Protein AF-A0A1M7UYI0-F1 (afdb_monomer_lite)

Foldseek 3Di:
DVV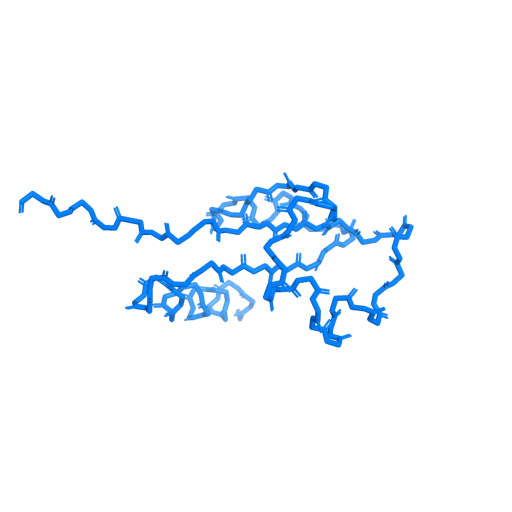VVLVVVLVVLQVVLHKDKDKDQPCQVVCVVVQKDFDQLVPDDPVVNPDPRNVVDDNVRITMIMHHHPPPDPD

Organism: NCBI:txid1861

Radius of gyration: 12.6 Å; chains: 1; bounding box: 30×39×26 Å

pLDDT: mean 77.21, std 11.69, range [40.47, 90.19]

Structure (mmCIF, N/CA/C/O backbone):
data_AF-A0A1M7UYI0-F1
#
_entry.id   AF-A0A1M7UYI0-F1
#
loop_
_atom_site.group_PDB
_atom_site.id
_atom_site.type_symbol
_atom_site.label_atom_id
_atom_site.label_alt_id
_atom_site.label_comp_id
_atom_site.label_asym_id
_atom_site.label_entity_id
_atom_site.label_seq_id
_atom_site.pdbx_PDB_ins_code
_atom_site.Cartn_x
_atom_site.Cartn_y
_atom_site.Cartn_z
_atom_site.occupancy
_atom_site.B_iso_or_equiv
_atom_site.auth_seq_id
_atom_site.auth_comp_id
_atom_site.auth_asym_id
_atom_site.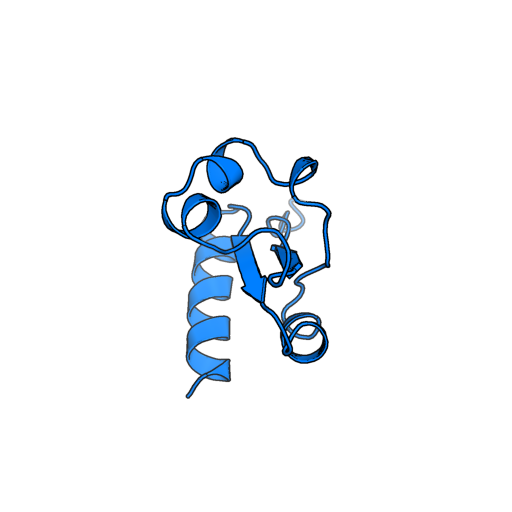auth_atom_id
_atom_site.pdbx_PDB_model_num
ATOM 1 N N . MET A 1 1 ? 18.165 -3.415 -4.266 1.00 68.94 1 MET A N 1
ATOM 2 C CA . MET A 1 1 ? 17.929 -2.548 -3.089 1.00 68.94 1 MET A CA 1
ATOM 3 C C . MET A 1 1 ? 16.446 -2.450 -2.737 1.00 68.94 1 MET A C 1
ATOM 5 O O . MET A 1 1 ? 16.086 -2.954 -1.685 1.00 68.94 1 MET A O 1
ATOM 9 N N . GLY A 1 2 ? 15.568 -1.924 -3.605 1.00 79.12 2 GLY A N 1
ATOM 10 C CA . GLY A 1 2 ? 14.137 -1.746 -3.273 1.00 79.12 2 GLY A CA 1
ATOM 11 C C . GLY A 1 2 ? 13.406 -3.013 -2.798 1.00 79.12 2 GLY A C 1
ATOM 12 O O . GLY A 1 2 ? 12.726 -2.983 -1.781 1.00 79.12 2 GLY A O 1
ATOM 13 N N . ALA A 1 3 ? 13.610 -4.155 -3.462 1.00 83.38 3 ALA A N 1
ATOM 14 C CA . ALA A 1 3 ? 13.014 -5.427 -3.034 1.00 83.38 3 ALA A CA 1
ATOM 15 C C . ALA A 1 3 ? 13.478 -5.893 -1.638 1.00 83.38 3 ALA A C 1
ATOM 17 O O . ALA A 1 3 ? 12.688 -6.467 -0.899 1.00 83.38 3 ALA A O 1
ATOM 18 N N . ALA A 1 4 ? 14.733 -5.622 -1.265 1.00 85.06 4 ALA A N 1
ATOM 19 C CA . ALA A 1 4 ? 15.275 -6.005 0.038 1.00 85.06 4 ALA A CA 1
ATOM 20 C C . ALA A 1 4 ? 14.694 -5.141 1.168 1.00 85.06 4 ALA A C 1
ATOM 22 O O . ALA A 1 4 ? 14.388 -5.660 2.236 1.00 85.06 4 ALA A O 1
ATOM 23 N N . LEU A 1 5 ? 14.482 -3.845 0.912 1.00 85.25 5 LEU A N 1
ATOM 24 C CA . LEU A 1 5 ? 13.820 -2.948 1.861 1.00 85.25 5 LEU A CA 1
ATOM 25 C C . LEU A 1 5 ? 12.364 -3.352 2.093 1.00 85.25 5 LEU A C 1
ATOM 27 O O . LEU A 1 5 ? 11.927 -3.408 3.237 1.00 85.25 5 LEU A O 1
ATOM 31 N N . ILE A 1 6 ? 11.641 -3.696 1.026 1.00 87.25 6 ILE A N 1
ATOM 32 C CA . ILE A 1 6 ? 10.256 -4.165 1.147 1.00 87.25 6 ILE A CA 1
ATOM 33 C C . ILE A 1 6 ? 10.213 -5.478 1.917 1.00 87.25 6 ILE A C 1
ATOM 35 O O . ILE A 1 6 ? 9.433 -5.583 2.851 1.00 87.25 6 ILE A O 1
ATOM 39 N N . ALA A 1 7 ? 11.090 -6.435 1.600 1.00 85.88 7 ALA A N 1
ATOM 40 C CA . ALA A 1 7 ? 11.164 -7.699 2.327 1.00 85.88 7 ALA A CA 1
ATOM 41 C C . ALA A 1 7 ? 11.462 -7.500 3.825 1.00 85.88 7 ALA A C 1
ATOM 43 O O . ALA A 1 7 ? 10.856 -8.161 4.667 1.00 85.88 7 ALA A O 1
ATOM 44 N N . ALA A 1 8 ? 12.360 -6.572 4.169 1.00 85.94 8 ALA A N 1
ATOM 45 C CA . ALA A 1 8 ? 12.662 -6.242 5.558 1.00 85.94 8 ALA A CA 1
ATOM 46 C C . ALA A 1 8 ? 11.468 -5.580 6.270 1.00 85.94 8 ALA A C 1
ATOM 48 O O . ALA A 1 8 ? 11.138 -5.966 7.391 1.00 85.94 8 ALA A O 1
ATOM 49 N N . ALA A 1 9 ? 10.800 -4.627 5.613 1.00 85.38 9 ALA A N 1
ATOM 50 C CA . ALA A 1 9 ? 9.625 -3.948 6.154 1.00 85.38 9 ALA A CA 1
ATOM 51 C C . ALA A 1 9 ? 8.455 -4.921 6.354 1.00 85.38 9 ALA A C 1
ATOM 53 O O . ALA A 1 9 ? 7.868 -4.959 7.434 1.00 85.38 9 ALA A O 1
ATOM 54 N N . THR A 1 10 ? 8.170 -5.770 5.364 1.00 84.69 10 THR A N 1
ATOM 55 C CA . THR A 1 10 ? 7.112 -6.778 5.478 1.00 84.69 10 THR A CA 1
ATOM 56 C C . THR A 1 10 ? 7.449 -7.838 6.520 1.00 84.69 10 THR A C 1
ATOM 58 O O . THR A 1 10 ? 6.596 -8.213 7.310 1.00 84.69 10 THR A O 1
ATOM 61 N N . GLY A 1 11 ? 8.713 -8.264 6.614 1.00 85.94 11 GLY A N 1
ATOM 62 C CA . GLY A 1 11 ? 9.139 -9.199 7.658 1.00 85.94 11 GLY A CA 1
ATOM 63 C C . GLY A 1 11 ? 8.998 -8.629 9.076 1.00 85.94 11 GLY A C 1
ATOM 64 O O . GLY A 1 11 ? 8.813 -9.386 10.030 1.00 85.94 11 GLY A O 1
ATOM 65 N N . HIS A 1 12 ? 9.062 -7.304 9.235 1.00 84.31 12 HIS A N 1
ATOM 66 C CA . HIS A 1 12 ? 8.773 -6.646 10.507 1.00 84.31 12 HIS A CA 1
ATOM 67 C C . HIS A 1 12 ? 7.272 -6.657 10.831 1.00 84.31 12 HIS A C 1
ATOM 69 O O . HIS A 1 12 ? 6.913 -7.015 11.952 1.00 84.31 12 HIS A O 1
ATOM 75 N N . THR A 1 13 ? 6.409 -6.320 9.863 1.00 84.31 13 THR A N 1
ATOM 76 C CA . THR A 1 13 ? 4.944 -6.323 10.046 1.00 84.31 13 THR A CA 1
ATOM 77 C C . THR A 1 13 ? 4.390 -7.726 10.280 1.00 84.31 13 THR A C 1
ATOM 79 O O . THR A 1 13 ? 3.522 -7.911 11.128 1.00 84.31 13 THR A O 1
ATOM 82 N N . ASP A 1 14 ? 4.945 -8.731 9.598 1.00 84.94 14 ASP A N 1
ATOM 83 C CA . ASP A 1 14 ? 4.562 -10.134 9.780 1.00 84.94 14 ASP A CA 1
ATOM 84 C C . ASP A 1 14 ? 4.879 -10.601 11.210 1.00 84.94 14 ASP A C 1
ATOM 86 O O . ASP A 1 14 ? 4.053 -11.220 11.875 1.00 84.94 14 ASP A O 1
ATOM 90 N N . ARG A 1 15 ? 6.057 -10.238 11.738 1.00 84.19 15 ARG A N 1
ATOM 91 C CA . ARG A 1 15 ? 6.466 -10.606 13.103 1.00 84.19 15 ARG A CA 1
ATOM 92 C C . ARG A 1 15 ? 5.624 -9.926 14.181 1.00 84.19 15 ARG A C 1
ATOM 94 O O . ARG A 1 15 ? 5.427 -10.508 15.245 1.00 84.19 15 ARG A O 1
ATOM 101 N N . SER A 1 16 ? 5.176 -8.696 13.941 1.00 82.81 16 SER A N 1
ATOM 102 C CA . SER A 1 16 ? 4.324 -7.962 14.880 1.00 82.81 16 SER A CA 1
ATOM 103 C C . SER A 1 16 ? 2.839 -8.305 14.743 1.00 82.81 16 SER A C 1
ATOM 105 O O . SER A 1 16 ? 2.056 -7.901 15.600 1.00 82.81 16 SER A O 1
ATOM 107 N N . GLY A 1 17 ? 2.444 -9.041 13.696 1.00 83.19 17 GLY A N 1
ATOM 108 C CA . GLY A 1 17 ? 1.040 -9.296 13.377 1.00 83.19 17 GLY A CA 1
ATOM 109 C C . GLY A 1 17 ? 0.272 -8.013 13.048 1.00 83.19 17 GLY A C 1
ATOM 110 O O . GLY A 1 17 ? -0.942 -7.957 13.239 1.00 83.19 17 GLY A O 1
ATOM 111 N N . ALA A 1 18 ? 0.972 -6.966 12.606 1.00 83.44 18 ALA A N 1
ATOM 112 C CA . ALA A 1 18 ? 0.376 -5.678 12.279 1.00 83.44 18 ALA A CA 1
ATOM 113 C C . ALA A 1 18 ? 0.105 -5.568 10.767 1.00 83.44 18 ALA A C 1
ATOM 115 O O . ALA A 1 18 ? 0.904 -6.053 9.965 1.00 83.44 18 ALA A O 1
ATOM 116 N N . PRO A 1 19 ? -0.994 -4.914 10.348 1.00 82.44 19 PRO A N 1
ATOM 117 C CA . PRO A 1 19 ? -1.199 -4.567 8.945 1.00 82.44 19 PRO A CA 1
ATOM 118 C C . PRO A 1 19 ? -0.152 -3.549 8.477 1.00 82.44 19 PRO A C 1
ATOM 120 O O . PRO A 1 19 ? 0.247 -2.662 9.233 1.00 82.44 19 PRO A O 1
ATOM 123 N N . GLY A 1 20 ? 0.240 -3.635 7.208 1.00 85.94 20 GLY A N 1
ATOM 124 C CA . GLY A 1 20 ? 1.062 -2.623 6.542 1.00 85.94 20 GLY A CA 1
ATOM 125 C C . GLY A 1 20 ? 0.273 -1.924 5.441 1.00 85.94 20 GLY A C 1
ATOM 126 O O . GLY A 1 20 ? -0.507 -2.571 4.748 1.00 85.94 20 GLY A O 1
ATOM 127 N N . ALA A 1 21 ? 0.488 -0.626 5.237 1.00 86.88 21 ALA A N 1
ATOM 128 C CA . ALA A 1 21 ? -0.047 0.092 4.081 1.00 86.88 21 ALA A CA 1
ATOM 129 C C . ALA A 1 21 ? 1.054 0.877 3.369 1.00 86.88 21 ALA A C 1
ATOM 131 O O . ALA A 1 21 ? 2.049 1.268 3.982 1.00 86.88 21 ALA A O 1
ATOM 132 N N . LEU A 1 22 ? 0.865 1.100 2.073 1.00 85.94 22 LEU A N 1
ATOM 133 C CA . LEU A 1 22 ? 1.707 1.972 1.266 1.00 85.94 22 LEU A CA 1
ATOM 134 C C . LEU A 1 22 ? 0.873 2.714 0.227 1.00 85.94 22 LEU A C 1
ATOM 136 O O . LEU A 1 22 ? -0.250 2.323 -0.088 1.00 85.94 22 LEU A O 1
ATOM 140 N N . LEU A 1 23 ? 1.472 3.764 -0.319 1.00 84.50 23 LEU A N 1
ATOM 141 C CA . LEU A 1 23 ? 0.940 4.529 -1.433 1.00 84.50 23 LEU A CA 1
ATOM 142 C C . LEU A 1 23 ? 1.831 4.339 -2.653 1.00 84.50 23 LEU A C 1
ATOM 144 O O . LEU A 1 23 ? 3.061 4.354 -2.544 1.00 84.50 23 LEU A O 1
ATOM 148 N N . THR A 1 24 ? 1.219 4.176 -3.819 1.00 84.19 24 THR A N 1
ATOM 149 C CA . THR A 1 24 ? 1.951 4.090 -5.080 1.00 84.19 24 THR A CA 1
ATOM 150 C C . THR A 1 24 ? 1.156 4.691 -6.226 1.00 84.19 24 THR A C 1
ATOM 152 O O . THR A 1 24 ? -0.041 4.488 -6.312 1.00 84.19 24 THR A O 1
ATOM 155 N N . GLU A 1 25 ? 1.814 5.411 -7.130 1.00 83.75 25 GLU A N 1
ATOM 156 C CA . GLU A 1 25 ? 1.143 5.981 -8.308 1.00 83.75 25 GLU A CA 1
ATOM 157 C C . GLU A 1 25 ? 1.240 5.052 -9.529 1.00 83.75 25 GLU A C 1
ATOM 159 O O . GLU A 1 25 ? 0.307 4.937 -10.313 1.00 83.75 25 GLU A O 1
ATOM 164 N N . THR A 1 26 ? 2.378 4.366 -9.707 1.00 83.56 26 THR A N 1
ATOM 165 C CA . THR A 1 26 ? 2.689 3.616 -10.945 1.00 83.56 26 THR A CA 1
ATOM 166 C C . THR A 1 26 ? 3.236 2.207 -10.718 1.00 83.56 26 THR A C 1
ATOM 168 O O . THR A 1 26 ? 3.513 1.489 -11.680 1.00 83.56 26 THR A O 1
ATOM 171 N N . ALA A 1 27 ? 3.432 1.797 -9.462 1.00 85.19 27 ALA A N 1
ATOM 172 C CA . ALA A 1 27 ? 4.100 0.542 -9.122 1.00 85.19 27 ALA A CA 1
ATOM 173 C C . ALA A 1 27 ? 3.178 -0.461 -8.410 1.00 85.19 27 ALA A C 1
ATOM 175 O O . ALA A 1 27 ? 3.659 -1.398 -7.773 1.00 85.19 27 ALA A O 1
ATOM 176 N N . ASP A 1 28 ? 1.863 -0.324 -8.564 1.00 84.19 28 ASP A N 1
ATOM 177 C CA . ASP A 1 28 ? 0.844 -1.240 -8.040 1.00 84.19 28 ASP A CA 1
ATOM 178 C C . ASP A 1 28 ? 1.190 -2.715 -8.324 1.00 84.19 28 ASP A C 1
ATOM 180 O O . ASP A 1 28 ? 1.342 -3.526 -7.404 1.00 84.19 28 ASP A O 1
ATOM 184 N N . ARG A 1 29 ? 1.471 -3.056 -9.588 1.00 86.31 29 ARG A N 1
ATOM 185 C CA . ARG A 1 29 ? 1.817 -4.428 -10.007 1.00 86.31 29 ARG A CA 1
ATOM 186 C C . ARG A 1 29 ? 3.097 -4.951 -9.370 1.00 86.31 29 ARG A C 1
ATOM 188 O O . ARG A 1 29 ? 3.266 -6.159 -9.200 1.00 86.31 29 ARG A O 1
ATOM 195 N N . TYR A 1 30 ? 4.015 -4.056 -9.026 1.00 86.12 30 TYR A N 1
ATOM 196 C CA . TYR A 1 30 ? 5.262 -4.418 -8.373 1.00 86.12 30 TYR A CA 1
ATOM 197 C C . TYR A 1 30 ? 5.039 -4.791 -6.902 1.00 86.12 30 TYR A C 1
ATOM 199 O O . TYR A 1 30 ? 5.737 -5.670 -6.398 1.00 86.12 30 TYR A O 1
ATOM 207 N N . PHE A 1 31 ? 4.072 -4.176 -6.218 1.00 88.25 31 PHE A N 1
ATOM 208 C CA . PHE A 1 31 ? 3.789 -4.451 -4.808 1.00 88.25 31 PHE A CA 1
ATOM 209 C C . PHE A 1 31 ? 2.873 -5.659 -4.584 1.00 88.25 31 PHE A C 1
ATOM 211 O O . PHE A 1 31 ? 3.003 -6.323 -3.555 1.00 88.25 31 PHE A O 1
ATOM 218 N N . VAL A 1 32 ? 2.046 -6.029 -5.571 1.00 88.19 32 VAL A N 1
ATOM 219 C CA . VAL A 1 32 ? 1.196 -7.238 -5.511 1.00 88.19 32 VAL A CA 1
ATOM 220 C C . VAL A 1 32 ? 2.001 -8.502 -5.190 1.00 88.19 32 VAL A C 1
ATOM 222 O O . VAL A 1 32 ? 1.582 -9.325 -4.380 1.00 88.19 32 VAL A O 1
ATOM 225 N N . ARG A 1 33 ? 3.217 -8.638 -5.734 1.00 88.94 33 ARG A N 1
ATOM 226 C CA . ARG A 1 33 ? 4.093 -9.799 -5.466 1.00 88.94 33 ARG A CA 1
ATOM 227 C C . ARG A 1 33 ? 4.593 -9.893 -4.017 1.00 88.94 33 ARG A C 1
ATOM 229 O O . ARG A 1 33 ? 5.131 -10.922 -3.628 1.00 88.94 33 ARG A O 1
ATOM 236 N N . PHE A 1 34 ? 4.448 -8.820 -3.242 1.00 87.38 34 PHE A N 1
ATOM 237 C CA . PHE A 1 34 ? 4.763 -8.770 -1.817 1.00 87.38 34 PHE A CA 1
ATOM 238 C C . PHE A 1 34 ? 3.498 -8.866 -0.949 1.00 87.38 34 PHE A C 1
ATOM 240 O O . PHE A 1 34 ? 3.546 -8.512 0.224 1.00 87.38 34 PHE A O 1
ATOM 247 N N . GLY A 1 35 ? 2.366 -9.318 -1.500 1.00 88.06 35 GLY A N 1
ATOM 248 C CA . GLY A 1 35 ? 1.128 -9.548 -0.745 1.00 88.06 35 GLY A CA 1
ATOM 249 C C . GLY A 1 35 ? 0.309 -8.290 -0.455 1.00 88.06 35 GLY A C 1
ATOM 250 O O . GLY A 1 35 ? -0.618 -8.341 0.348 1.00 88.06 35 GLY A O 1
ATOM 251 N N . PHE A 1 36 ? 0.641 -7.166 -1.091 1.00 90.19 36 PHE A N 1
ATOM 252 C CA . PHE A 1 36 ? -0.184 -5.967 -1.037 1.00 90.19 36 PHE A CA 1
ATOM 253 C C . PHE A 1 36 ? -1.357 -6.084 -2.011 1.00 90.19 36 PHE A C 1
ATOM 255 O O . PHE A 1 36 ? -1.191 -6.494 -3.159 1.00 90.19 36 PHE A O 1
ATOM 262 N N . ILE A 1 37 ? -2.535 -5.675 -1.562 1.00 89.75 37 ILE A N 1
ATOM 263 C CA . ILE A 1 37 ? -3.750 -5.575 -2.362 1.00 89.75 37 ILE A CA 1
ATOM 264 C C . ILE A 1 37 ? -4.146 -4.111 -2.500 1.00 89.75 37 ILE A C 1
ATOM 266 O O . ILE A 1 37 ? -4.008 -3.336 -1.557 1.00 89.75 37 ILE A O 1
ATOM 270 N N . SER A 1 38 ? -4.638 -3.733 -3.676 1.00 86.88 38 SER A N 1
ATOM 271 C CA . SER A 1 38 ? -5.215 -2.405 -3.874 1.00 86.88 38 SER A CA 1
ATOM 272 C C . SER A 1 38 ? -6.493 -2.286 -3.053 1.00 86.88 38 SER A C 1
ATOM 274 O O . SER A 1 38 ? -7.338 -3.184 -3.097 1.00 86.88 38 SER A O 1
ATOM 276 N N . VAL A 1 39 ? -6.637 -1.191 -2.321 1.00 84.75 39 VAL A N 1
ATOM 277 C CA . VAL A 1 39 ? -7.847 -0.885 -1.553 1.00 84.75 39 VAL A CA 1
ATOM 278 C C . VAL A 1 39 ? -8.247 0.557 -1.810 1.00 84.75 39 VAL A C 1
ATOM 280 O O . VAL A 1 39 ? -7.403 1.374 -2.150 1.00 84.75 39 VAL A O 1
ATOM 283 N N . GLU A 1 40 ? -9.526 0.877 -1.643 1.00 79.31 40 GLU A N 1
ATOM 284 C CA . GLU A 1 40 ? -9.928 2.282 -1.584 1.00 79.31 40 GLU A CA 1
ATOM 285 C C . GLU A 1 40 ? -9.455 2.901 -0.266 1.00 79.31 40 GLU A C 1
ATOM 287 O O . GLU A 1 40 ? -9.406 2.219 0.764 1.00 79.31 40 GLU A O 1
ATOM 292 N N . ARG A 1 41 ? -9.144 4.200 -0.282 1.00 72.81 41 ARG A N 1
ATOM 293 C CA . ARG A 1 41 ? -8.684 4.948 0.897 1.00 72.81 41 ARG A CA 1
ATOM 294 C C . ARG A 1 41 ? -9.591 4.770 2.120 1.00 72.81 41 ARG A C 1
ATOM 296 O O . ARG A 1 41 ? -9.088 4.574 3.224 1.00 72.81 41 ARG A O 1
ATOM 303 N N . ASP A 1 42 ? -10.905 4.713 1.916 1.00 74.06 42 ASP A N 1
ATOM 304 C CA . ASP A 1 42 ? -11.905 4.530 2.982 1.00 74.06 42 ASP A CA 1
ATOM 305 C C . ASP A 1 42 ? -11.901 3.123 3.607 1.00 74.06 42 ASP A C 1
ATOM 307 O O . ASP A 1 42 ? -12.513 2.886 4.650 1.00 74.06 42 ASP A O 1
ATOM 311 N N . ARG A 1 43 ? -11.207 2.165 2.983 1.00 75.44 43 ARG A N 1
ATOM 312 C CA . ARG A 1 43 ? -11.040 0.791 3.481 1.00 75.44 43 ARG A CA 1
ATOM 313 C C . ARG A 1 43 ? -9.749 0.604 4.272 1.00 75.44 43 ARG A C 1
ATOM 315 O O . ARG A 1 43 ? -9.532 -0.485 4.811 1.00 75.44 43 ARG A O 1
ATOM 322 N N . LEU A 1 44 ? -8.889 1.621 4.346 1.00 75.44 44 LEU A N 1
ATOM 323 C CA . LEU A 1 44 ? -7.696 1.555 5.179 1.00 75.44 44 LEU A CA 1
ATOM 324 C C . LEU A 1 44 ? -8.080 1.546 6.667 1.00 75.44 44 LEU A C 1
ATOM 326 O O . LEU A 1 44 ? -8.958 2.302 7.087 1.00 75.44 44 LEU A O 1
ATOM 330 N N . PRO A 1 45 ? -7.408 0.731 7.501 1.00 73.06 45 PRO A N 1
ATOM 331 C CA . PRO A 1 45 ? -7.605 0.779 8.943 1.00 73.06 45 PRO A CA 1
ATOM 332 C C . PRO A 1 45 ? -7.378 2.194 9.480 1.00 73.06 45 PRO A C 1
ATOM 334 O O . PRO A 1 45 ? -6.420 2.856 9.082 1.00 73.06 45 PRO A O 1
ATOM 337 N N . VAL A 1 46 ? -8.212 2.642 10.424 1.00 68.44 46 VAL A N 1
ATOM 338 C CA . VAL A 1 46 ? -8.163 4.020 10.957 1.00 68.44 46 VAL A CA 1
ATOM 339 C C . VAL A 1 46 ? -6.788 4.381 11.536 1.00 68.44 46 VAL A C 1
ATOM 341 O O . VAL A 1 46 ? -6.344 5.521 11.442 1.00 68.44 46 VAL A O 1
ATOM 344 N N . THR A 1 47 ? -6.086 3.385 12.082 1.00 70.25 47 THR A N 1
ATOM 345 C CA . THR A 1 47 ? -4.725 3.514 12.617 1.00 70.25 47 THR A CA 1
ATOM 346 C C . THR A 1 47 ? -3.688 3.835 11.542 1.00 70.25 47 THR A C 1
ATOM 348 O O . THR A 1 47 ? -2.684 4.469 11.841 1.00 70.25 47 THR A O 1
ATOM 351 N N . LEU A 1 48 ? -3.929 3.421 10.295 1.00 70.38 48 LEU A N 1
ATOM 352 C CA . LEU A 1 48 ? -3.090 3.724 9.137 1.00 70.38 48 LEU A CA 1
ATOM 353 C C . LEU A 1 48 ? -3.573 5.003 8.447 1.00 70.38 48 LEU A C 1
ATOM 355 O O . LEU A 1 48 ? -2.753 5.873 8.166 1.00 70.38 48 LEU A O 1
ATOM 359 N N . ALA A 1 49 ? -4.887 5.165 8.259 1.00 65.06 49 ALA A N 1
ATOM 360 C CA . ALA A 1 49 ? -5.491 6.321 7.592 1.00 65.06 49 ALA A CA 1
ATOM 361 C C . ALA A 1 49 ? -5.105 7.671 8.231 1.00 65.06 49 ALA A C 1
ATOM 363 O O . ALA A 1 49 ? -4.966 8.664 7.521 1.00 65.06 49 ALA A O 1
ATOM 364 N N . GLY A 1 50 ? -4.878 7.708 9.548 1.00 63.44 50 GLY A N 1
ATOM 365 C CA . GLY A 1 50 ? -4.443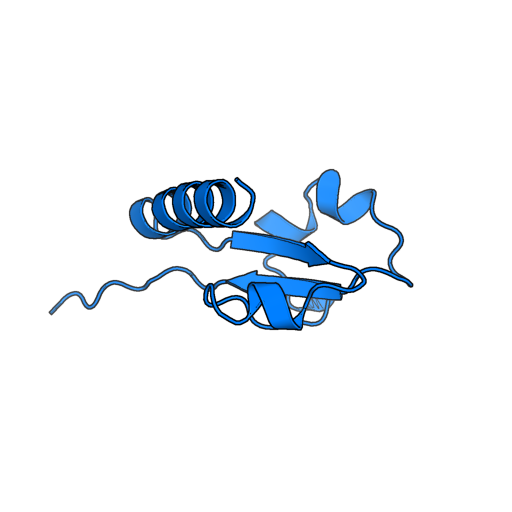 8.907 10.277 1.00 63.44 50 GLY A CA 1
ATOM 366 C C . GLY A 1 50 ? -2.948 9.247 10.185 1.00 63.44 50 GLY A C 1
ATOM 367 O O . GLY A 1 50 ? -2.508 10.166 10.867 1.00 63.44 50 GLY A O 1
ATOM 368 N N . SER A 1 51 ? -2.150 8.517 9.401 1.00 66.31 51 SER A N 1
ATOM 369 C CA . SER A 1 51 ? -0.703 8.764 9.307 1.00 66.31 51 SER A CA 1
ATOM 370 C C . SER A 1 51 ? -0.392 9.973 8.420 1.00 66.31 51 SER A C 1
ATOM 372 O O . SER A 1 51 ? -0.892 10.049 7.298 1.00 66.31 51 SER A O 1
ATOM 374 N N . ASP A 1 52 ? 0.522 10.851 8.848 1.00 63.19 52 ASP A N 1
ATOM 375 C CA . ASP A 1 52 ? 0.952 12.031 8.070 1.00 63.19 52 ASP A CA 1
ATOM 376 C C . ASP A 1 52 ? 1.451 11.676 6.659 1.00 63.19 52 ASP A C 1
ATOM 378 O O . ASP A 1 52 ? 1.211 12.414 5.706 1.00 63.19 52 ASP A O 1
ATOM 382 N N . GLN A 1 53 ? 2.083 10.508 6.483 1.00 66.56 53 GLN A N 1
ATOM 383 C CA . GLN A 1 53 ? 2.478 10.018 5.156 1.00 66.56 53 GLN A CA 1
ATOM 384 C C . GLN A 1 53 ? 1.293 9.737 4.219 1.00 66.56 53 GLN A C 1
ATOM 386 O O . GLN A 1 53 ? 1.438 9.884 3.009 1.00 66.56 53 GLN A O 1
ATOM 391 N N . LEU A 1 54 ? 0.146 9.315 4.756 1.00 62.84 54 LEU A N 1
ATOM 392 C CA . LEU A 1 54 ? -1.071 9.036 3.989 1.00 62.84 54 LEU A CA 1
ATOM 393 C C . LEU A 1 54 ? -1.898 10.309 3.758 1.00 62.84 54 LEU A C 1
ATOM 395 O O . LEU A 1 54 ? -2.507 10.468 2.699 1.00 62.84 54 LEU A O 1
ATOM 399 N N . GLN A 1 55 ? -1.869 11.237 4.717 1.00 65.56 55 GLN A N 1
ATOM 400 C CA . GLN A 1 55 ? -2.530 12.543 4.625 1.00 65.56 55 GLN A CA 1
ATOM 401 C C . GLN A 1 55 ? -1.802 13.517 3.683 1.00 65.56 55 GLN A C 1
ATOM 403 O O . GLN A 1 55 ? -2.446 14.328 3.026 1.00 65.56 55 GLN A O 1
ATOM 408 N N . GLY A 1 56 ? -0.471 13.430 3.587 1.00 59.31 56 GLY A N 1
ATOM 409 C CA . GLY A 1 56 ? 0.345 14.306 2.738 1.00 59.31 56 GLY A CA 1
ATOM 410 C C . GLY A 1 56 ? 0.407 13.912 1.259 1.00 59.31 56 GLY A C 1
ATOM 411 O O . GLY A 1 56 ? 0.967 14.655 0.455 1.00 59.31 56 GLY A O 1
ATOM 412 N N . ALA A 1 57 ? -0.133 12.751 0.886 1.00 63.59 57 ALA A N 1
ATOM 413 C CA . ALA A 1 57 ? -0.156 12.310 -0.501 1.00 63.59 57 ALA A CA 1
ATOM 414 C C . ALA A 1 57 ? -1.365 12.874 -1.247 1.00 63.59 57 ALA A C 1
ATOM 416 O O . ALA A 1 57 ? -2.477 12.869 -0.717 1.00 63.59 57 ALA A O 1
ATOM 417 N N . PHE A 1 58 ? -1.149 13.312 -2.491 1.00 58.75 58 PHE A N 1
ATOM 418 C CA . PHE A 1 58 ? -2.224 13.778 -3.360 1.00 58.75 58 PHE A CA 1
ATOM 419 C C . PHE A 1 58 ? -3.233 12.640 -3.588 1.00 58.75 58 PHE A C 1
ATOM 421 O O . PHE A 1 58 ? -2.864 11.609 -4.154 1.00 58.75 58 PHE A O 1
ATOM 428 N N . PRO A 1 59 ? -4.495 12.804 -3.152 1.00 61.84 59 PRO A N 1
ATOM 429 C CA . PRO A 1 59 ? -5.481 11.727 -3.193 1.00 61.84 59 PRO A CA 1
ATOM 430 C C . PRO A 1 59 ? -5.894 11.338 -4.620 1.00 61.84 59 PRO A C 1
ATOM 432 O O . PRO A 1 59 ? -6.393 10.240 -4.812 1.00 61.84 59 PRO A O 1
ATOM 435 N N . ASP A 1 60 ? -5.660 12.201 -5.614 1.00 64.88 60 ASP A N 1
ATOM 436 C CA . ASP A 1 60 ? -6.041 11.949 -7.013 1.00 64.88 60 ASP A CA 1
ATOM 437 C C . ASP A 1 60 ? -5.029 11.102 -7.805 1.00 64.88 60 ASP A C 1
ATOM 439 O O . ASP A 1 60 ? -5.379 10.570 -8.859 1.00 64.88 60 ASP A O 1
ATOM 443 N N . SER A 1 61 ? -3.773 10.986 -7.355 1.00 68.44 61 SER A N 1
ATOM 444 C CA . SER A 1 61 ? -2.711 10.311 -8.126 1.00 68.44 61 SER A CA 1
ATOM 445 C C . SER A 1 61 ? -2.186 9.030 -7.487 1.00 68.44 61 SER A C 1
ATOM 447 O O . SER A 1 61 ? -1.646 8.176 -8.193 1.00 68.44 61 SER A O 1
ATOM 449 N N . ALA A 1 62 ? -2.328 8.879 -6.171 1.00 75.25 62 ALA A N 1
ATOM 450 C CA . ALA A 1 62 ? -1.761 7.764 -5.429 1.00 75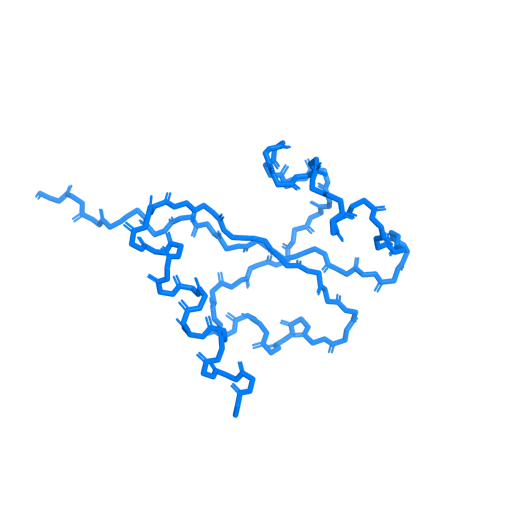.25 62 ALA A CA 1
ATOM 451 C C . ALA A 1 62 ? -2.806 6.685 -5.136 1.00 75.25 62 ALA A C 1
ATOM 453 O O . ALA A 1 62 ? -3.842 6.959 -4.545 1.00 75.25 62 ALA A O 1
ATOM 454 N N . GLN A 1 63 ? -2.482 5.444 -5.487 1.00 82.31 63 GLN A N 1
ATOM 455 C CA . GLN A 1 63 ? -3.246 4.258 -5.130 1.00 82.31 63 GLN A CA 1
ATOM 456 C C . GLN A 1 63 ? -2.835 3.748 -3.747 1.00 82.31 63 GLN A C 1
ATOM 458 O O . GLN A 1 63 ? -1.648 3.506 -3.482 1.00 82.31 63 GLN A O 1
ATOM 463 N N . GLU A 1 64 ? -3.815 3.515 -2.878 1.00 86.56 64 GLU A N 1
ATOM 464 C CA . GLU A 1 64 ? -3.610 2.856 -1.594 1.00 86.56 64 GLU A CA 1
ATOM 465 C C . GLU A 1 64 ? -3.483 1.344 -1.766 1.00 86.56 64 GLU A C 1
ATOM 467 O O . GLU A 1 64 ? -4.309 0.667 -2.389 1.00 86.56 64 GLU A O 1
ATOM 472 N N . MET A 1 65 ? -2.450 0.783 -1.144 1.00 88.50 65 MET A N 1
ATOM 473 C CA . MET A 1 65 ? -2.289 -0.656 -1.056 1.00 88.50 65 MET A CA 1
ATOM 474 C C . MET A 1 65 ? -2.148 -1.102 0.392 1.00 88.50 65 MET A C 1
ATOM 476 O O . MET A 1 65 ? -1.359 -0.550 1.159 1.00 88.50 65 MET A O 1
ATOM 480 N N . LEU A 1 66 ? -2.890 -2.145 0.749 1.00 89.88 66 LEU A N 1
ATOM 481 C CA . LEU A 1 66 ? -2.913 -2.742 2.075 1.00 89.88 66 LEU A CA 1
ATOM 482 C C . LEU A 1 66 ? -2.323 -4.146 2.017 1.00 89.88 66 LEU A C 1
ATOM 484 O O . LEU A 1 66 ? -2.641 -4.930 1.129 1.00 89.88 66 LEU A O 1
ATOM 488 N N . ARG A 1 67 ? -1.511 -4.492 3.006 1.00 87.12 67 ARG A N 1
ATOM 489 C CA . ARG A 1 67 ? -1.136 -5.868 3.300 1.00 87.12 67 ARG A CA 1
ATOM 490 C C . ARG A 1 67 ? -1.778 -6.261 4.632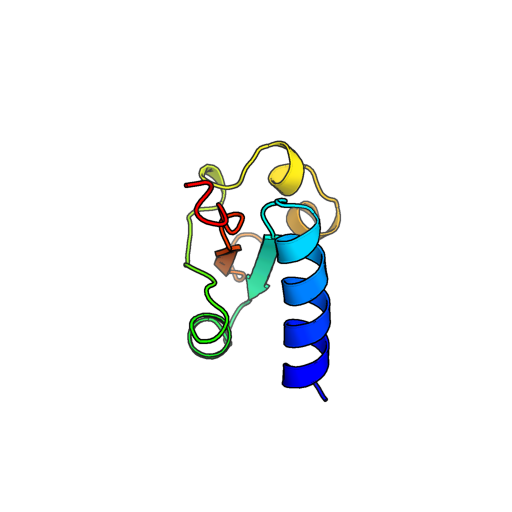 1.00 87.12 67 ARG A C 1
ATOM 492 O O . ARG A 1 67 ? -1.464 -5.637 5.652 1.00 87.12 67 ARG A O 1
ATOM 499 N N . PRO A 1 68 ? -2.688 -7.250 4.645 1.00 82.25 68 PRO A N 1
ATOM 500 C CA . PRO A 1 68 ? -3.278 -7.725 5.887 1.00 82.25 68 PRO A CA 1
ATOM 501 C C . PRO A 1 68 ? -2.195 -8.360 6.772 1.00 82.25 68 PRO A C 1
ATOM 503 O O . PRO A 1 68 ? -1.194 -8.857 6.248 1.00 82.25 68 PRO A O 1
ATOM 506 N N . PRO A 1 69 ? -2.377 -8.355 8.101 1.00 77.75 69 PRO A N 1
ATOM 507 C CA . PRO A 1 69 ? -1.458 -9.046 8.984 1.00 77.75 69 PRO A CA 1
ATOM 508 C C . PRO A 1 69 ? -1.488 -10.537 8.663 1.00 77.75 69 PRO A C 1
ATOM 510 O O . PRO A 1 69 ? -2.563 -1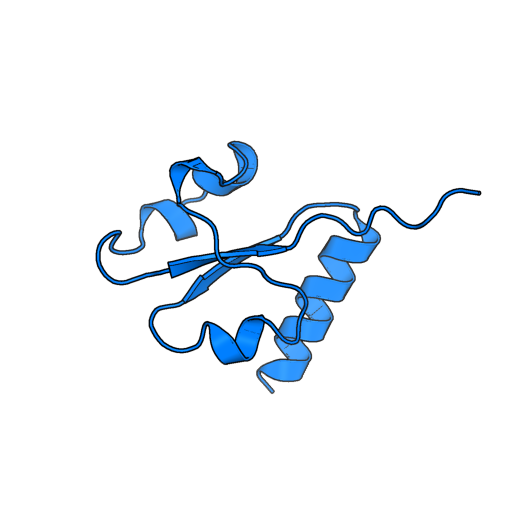1.116 8.452 1.00 77.75 69 PRO A O 1
ATOM 513 N N . ASP A 1 70 ? -0.304 -11.144 8.619 1.00 72.44 70 ASP A N 1
ATOM 514 C CA . ASP A 1 70 ? -0.199 -12.588 8.506 1.00 72.44 70 ASP A CA 1
ATOM 515 C C . ASP A 1 70 ? -0.767 -13.189 9.792 1.00 72.44 70 ASP A C 1
ATOM 517 O O . ASP A 1 70 ? -0.157 -13.141 10.864 1.00 72.44 70 ASP A O 1
ATOM 521 N N . HIS A 1 71 ? -1.996 -13.694 9.706 1.00 59.66 71 HIS A N 1
ATOM 522 C CA . HIS A 1 71 ? -2.593 -14.478 10.771 1.00 59.66 71 HIS A CA 1
ATOM 523 C C . HIS A 1 71 ? -1.932 -15.845 10.703 1.00 59.66 71 HIS A C 1
ATOM 525 O O . HIS A 1 71 ? -2.524 -16.798 10.192 1.00 59.66 71 HIS A O 1
ATOM 531 N N . GLY A 1 72 ? -0.681 -15.913 11.171 1.00 52.72 72 GLY A N 1
ATOM 532 C CA . GLY A 1 72 ? 0.055 -17.158 11.286 1.00 52.72 72 GLY A CA 1
ATOM 533 C C . GLY A 1 72 ? -0.885 -18.199 11.875 1.00 52.72 72 GLY A C 1
ATOM 534 O O . GLY A 1 72 ? -1.453 -17.978 12.947 1.00 52.72 72 GLY A O 1
ATOM 535 N N . HIS A 1 73 ? -1.127 -19.268 11.113 1.00 46.94 73 HIS A N 1
ATOM 536 C CA . HIS A 1 73 ? -1.991 -20.379 11.488 1.00 46.94 73 HIS A CA 1
ATOM 537 C C . HIS A 1 73 ? -1.589 -20.857 12.891 1.00 46.94 73 HIS A C 1
ATOM 539 O O . HIS A 1 73 ? -0.621 -21.597 13.055 1.00 46.94 73 HIS A O 1
ATOM 545 N N . ARG A 1 74 ? -2.310 -20.399 13.919 1.00 44.50 74 ARG A N 1
ATOM 546 C CA . ARG A 1 74 ? -2.300 -21.027 15.236 1.00 44.50 74 ARG A CA 1
ATOM 547 C C . ARG A 1 74 ? -3.210 -22.244 15.129 1.00 44.50 74 ARG A C 1
ATOM 549 O O . ARG A 1 74 ? -4.423 -22.108 15.267 1.00 44.50 74 ARG A O 1
ATOM 556 N N . HIS A 1 75 ? -2.609 -23.388 14.817 1.00 40.47 75 HIS A N 1
ATOM 557 C CA . HIS A 1 75 ? -3.155 -24.696 15.168 1.00 40.47 75 HIS A CA 1
ATOM 558 C C . HIS A 1 75 ? -2.679 -25.085 16.565 1.00 40.47 75 HIS A C 1
ATOM 560 O O . HIS A 1 75 ? -1.504 -24.787 16.882 1.00 40.47 75 HIS A O 1
#

Sequence (75 aa):
MGAALIAAATGHTDRSGAPGALLTETADRYFVRFGFISVERDRLPVTLAGSDQLQGAFPDSAQEMLRPPDHGHRH

Secondary structure (DSSP, 8-state):
-HHHHHHHHHHHHHHHT--EEEEESS-HHHHHTTT-EE--GGGS-HHHHT-HHHHSS-TTTPEEEEE--------